Protein AF-A0A6S7KH50-F1 (afdb_monomer)

pLDDT: mean 78.13, std 21.45, range [33.09, 97.25]

InterPro domains:
  IPR008092 Small ribosomal subunit protein mS29, metazoa [PR01716] (79-91)
  IPR008092 Small ribosomal subunit protein mS29, metazoa [PR01716] (113-130)
  IPR008092 Small ribosomal subunit protein mS29, metazoa [PR01716] (136-147)
  IPR019368 Small ribosomal subunit protein mS29 [PF10236] (95-149)
  IPR019368 Small ribosomal subunit protein mS29 [PTHR12810] (28-150)
  IPR027417 P-loop containing nucleoside triphosphate hydrolase [G3DSA:3.40.50.300] (68-150)
  IPR027417 P-loop containing nucleoside triphosphate hydrolase [SSF52540] (101-148)

Mean predicted aligned error: 13.48 Å

Secondary structure (DSSP, 8-state):
-----TTHHHHHHHHHHHTTTTTS----S--HHHHTTSTT--SB-S--STTS--GGGTT-EEEEPHHHHHHHTTTS-S-HHHHHHHHHHSSEEEE--HHHHHHHHHHHH--SS--------STTS-HHHHHHHHHHHHHHTT--------

Structure (mmCIF, N/CA/C/O backbone):
data_AF-A0A6S7KH50-F1
#
_entry.id   AF-A0A6S7KH50-F1
#
loop_
_atom_site.group_PDB
_atom_site.id
_atom_site.type_symbol
_atom_site.label_atom_id
_atom_site.label_alt_id
_atom_site.label_comp_id
_atom_site.label_asym_id
_atom_site.label_entity_id
_atom_site.label_seq_id
_atom_site.pdbx_PDB_ins_code
_atom_site.Cartn_x
_atom_site.Cartn_y
_atom_site.Cartn_z
_atom_site.occupancy
_atom_site.B_iso_or_equiv
_atom_site.auth_seq_id
_atom_site.auth_comp_id
_atom_site.auth_asym_id
_atom_site.auth_atom_id
_atom_site.pdbx_PDB_model_num
ATOM 1 N N . MET A 1 1 ? 7.341 -27.630 52.816 1.00 36.09 1 MET A N 1
ATOM 2 C CA . MET A 1 1 ? 8.709 -27.136 52.539 1.00 36.09 1 MET A CA 1
ATOM 3 C C . MET A 1 1 ? 8.982 -27.287 51.042 1.00 36.09 1 MET A C 1
ATOM 5 O O . MET A 1 1 ? 9.403 -28.349 50.611 1.00 36.09 1 MET A O 1
ATOM 9 N N . VAL A 1 2 ? 8.634 -26.280 50.230 1.00 36.69 2 VAL A N 1
ATOM 10 C CA . VAL A 1 2 ? 8.729 -26.342 48.756 1.00 36.69 2 VAL A CA 1
ATOM 11 C C . VAL A 1 2 ? 9.895 -25.466 48.305 1.00 36.69 2 VAL A C 1
ATOM 13 O O . VAL A 1 2 ? 9.879 -24.252 48.492 1.00 36.69 2 VAL A O 1
ATOM 16 N N . LYS A 1 3 ? 10.936 -26.098 47.754 1.00 39.41 3 LYS A N 1
ATOM 17 C CA . LYS A 1 3 ? 12.105 -25.434 47.164 1.00 39.41 3 LYS A CA 1
ATOM 18 C C . LYS A 1 3 ? 11.707 -24.839 45.809 1.00 39.41 3 LYS A C 1
ATOM 20 O O . LYS A 1 3 ? 11.606 -25.572 44.831 1.00 39.41 3 LYS A O 1
ATOM 25 N N . PHE A 1 4 ? 11.519 -23.521 45.740 1.00 39.81 4 PHE A N 1
ATOM 26 C CA . PHE A 1 4 ? 11.445 -22.802 44.466 1.00 39.81 4 PHE A CA 1
ATOM 27 C C . PHE A 1 4 ? 12.857 -22.632 43.893 1.00 39.81 4 PHE A C 1
ATOM 29 O O . PHE A 1 4 ? 13.678 -21.839 44.350 1.00 39.81 4 PHE A O 1
ATOM 36 N N . SER A 1 5 ? 13.141 -23.463 42.901 1.00 45.06 5 SER A N 1
ATOM 37 C CA . SER A 1 5 ? 14.379 -23.586 42.146 1.00 45.06 5 SER A CA 1
ATOM 38 C C . SER A 1 5 ? 14.683 -22.353 41.284 1.00 45.06 5 SER A C 1
ATOM 40 O O . SER A 1 5 ? 13.952 -22.059 40.345 1.00 45.06 5 SER A O 1
ATOM 42 N N . GLY A 1 6 ? 15.786 -21.672 41.621 1.00 49.28 6 GLY A N 1
ATOM 43 C CA . GLY A 1 6 ? 16.829 -20.975 40.829 1.00 49.28 6 GLY A CA 1
ATOM 44 C C . GLY A 1 6 ? 16.597 -20.312 39.456 1.00 49.28 6 GLY A C 1
ATOM 45 O O . GLY A 1 6 ? 17.447 -19.523 39.040 1.00 49.28 6 GLY A O 1
ATOM 46 N N . LEU A 1 7 ? 15.515 -20.580 38.727 1.00 48.25 7 LEU A N 1
ATOM 47 C CA . LEU A 1 7 ? 15.319 -20.110 37.351 1.00 48.25 7 LEU A CA 1
ATOM 48 C C . LEU A 1 7 ? 14.686 -18.711 37.280 1.00 48.25 7 LEU A C 1
ATOM 50 O O . LEU A 1 7 ? 14.953 -17.955 36.348 1.00 48.25 7 LEU A O 1
ATOM 54 N N . VAL A 1 8 ? 13.917 -18.329 38.304 1.00 47.47 8 VAL A N 1
ATOM 55 C CA . VAL A 1 8 ? 13.276 -17.004 38.398 1.00 47.47 8 VAL A CA 1
ATOM 56 C C . VAL A 1 8 ? 14.313 -15.896 38.634 1.00 47.47 8 VAL A C 1
ATOM 58 O O . VAL A 1 8 ? 14.205 -14.805 38.076 1.00 47.47 8 VAL A O 1
ATOM 61 N N . LEU A 1 9 ? 15.395 -16.192 39.364 1.00 45.25 9 LEU A N 1
ATOM 62 C CA . LEU A 1 9 ? 16.446 -15.213 39.669 1.00 45.25 9 LEU A CA 1
ATOM 63 C C . LEU A 1 9 ? 17.347 -14.864 38.471 1.00 45.25 9 LEU A C 1
ATOM 65 O O . LEU A 1 9 ? 17.979 -13.806 38.471 1.00 45.25 9 LEU A O 1
ATOM 69 N N . ARG A 1 10 ? 17.408 -15.707 37.429 1.00 45.66 10 ARG A N 1
ATOM 70 C CA . ARG A 1 10 ? 18.219 -15.415 36.232 1.00 45.66 10 ARG A CA 1
ATOM 71 C C . ARG A 1 10 ? 17.566 -14.384 35.310 1.00 45.66 10 ARG A C 1
ATOM 73 O O . ARG A 1 10 ? 18.286 -13.598 34.699 1.00 45.66 10 ARG A O 1
ATOM 80 N N . ARG A 1 11 ? 16.229 -14.319 35.261 1.00 40.66 11 ARG A N 1
ATOM 81 C CA . ARG A 1 11 ? 15.508 -13.322 34.447 1.00 40.66 11 ARG A CA 1
ATOM 82 C C . ARG A 1 11 ? 15.570 -11.907 35.028 1.00 40.66 11 ARG A C 1
ATOM 84 O O . ARG A 1 11 ? 15.607 -10.953 34.261 1.00 40.66 11 AR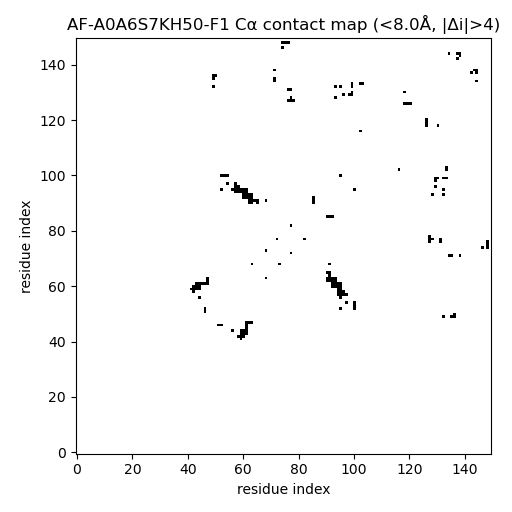G A O 1
ATOM 91 N N . PHE A 1 12 ? 15.699 -11.752 36.347 1.00 39.38 12 PHE A N 1
ATOM 92 C CA . PHE A 1 12 ? 15.797 -10.424 36.971 1.00 39.38 12 PHE A CA 1
ATOM 93 C C . PHE A 1 12 ? 17.149 -9.718 36.749 1.00 39.38 12 PHE A C 1
ATOM 95 O O . PHE A 1 12 ? 17.193 -8.491 36.664 1.00 39.38 12 PHE A O 1
ATOM 102 N N . ARG A 1 13 ? 18.259 -10.456 36.582 1.00 39.81 13 ARG A N 1
ATOM 103 C CA . ARG A 1 13 ? 19.587 -9.848 36.336 1.00 39.81 13 ARG A CA 1
ATOM 104 C C . ARG A 1 13 ? 19.781 -9.310 34.915 1.00 39.81 13 ARG A C 1
ATOM 106 O O . ARG A 1 13 ? 20.583 -8.398 34.732 1.00 39.81 13 ARG A O 1
ATOM 113 N N . GLN A 1 14 ? 19.075 -9.845 33.916 1.00 43.97 14 GLN A N 1
ATOM 114 C CA . GLN A 1 14 ? 19.178 -9.343 32.537 1.00 43.97 14 GLN A CA 1
ATOM 115 C C . GLN A 1 14 ? 18.400 -8.040 32.316 1.00 43.97 14 GLN A C 1
ATOM 117 O O . GLN A 1 14 ? 18.841 -7.210 31.527 1.00 43.97 14 GLN A O 1
ATOM 122 N N . VAL A 1 15 ? 17.320 -7.804 33.068 1.00 50.12 15 VAL A N 1
ATOM 123 C CA . VAL A 1 15 ? 16.540 -6.558 32.973 1.00 50.12 15 VAL A CA 1
ATOM 124 C C . VAL A 1 15 ? 17.329 -5.355 33.511 1.00 50.12 15 VAL A C 1
ATOM 126 O O . VAL A 1 15 ? 17.286 -4.276 32.925 1.00 50.12 15 VAL A O 1
ATOM 129 N N . GLN A 1 16 ? 18.142 -5.533 34.560 1.00 43.62 16 GLN A N 1
ATOM 130 C CA . GLN A 1 16 ? 18.919 -4.422 35.127 1.00 43.62 16 GLN A CA 1
ATOM 131 C C . GLN A 1 16 ? 20.106 -3.972 34.260 1.00 43.62 16 GLN A C 1
ATOM 133 O O . GLN A 1 16 ? 20.455 -2.794 34.279 1.00 43.62 16 GLN A O 1
ATOM 138 N N . LYS A 1 17 ? 20.700 -4.856 33.444 1.00 38.03 17 LYS A N 1
ATOM 139 C CA . LYS A 1 17 ? 21.795 -4.458 32.537 1.00 38.03 17 LYS A CA 1
ATOM 140 C C . LYS A 1 17 ? 21.317 -3.636 31.336 1.00 38.03 17 LYS A C 1
ATOM 142 O O . LYS A 1 17 ? 22.102 -2.863 30.797 1.00 38.03 17 LYS A O 1
ATOM 147 N N . PHE A 1 18 ? 20.042 -3.740 30.956 1.00 40.78 18 PHE A N 1
ATOM 148 C CA . PHE A 1 18 ? 19.481 -2.951 29.855 1.00 40.78 18 PHE A CA 1
ATOM 149 C C . PHE A 1 18 ? 19.191 -1.494 30.264 1.00 40.78 18 PHE A C 1
ATOM 151 O O . PHE A 1 18 ? 19.319 -0.580 29.455 1.00 40.78 18 PHE A O 1
ATOM 158 N N . GLN A 1 19 ? 18.902 -1.240 31.548 1.00 39.78 19 GLN A N 1
ATOM 159 C CA . GLN A 1 19 ? 18.643 0.119 32.049 1.00 39.78 19 GLN A CA 1
ATOM 160 C C . GLN A 1 19 ? 19.898 0.989 32.224 1.00 39.78 19 GLN A C 1
ATOM 162 O O . GLN A 1 19 ? 19.777 2.208 32.353 1.00 39.78 19 GLN A O 1
ATOM 167 N N . GLN A 1 20 ? 21.103 0.413 32.208 1.00 40.38 20 GLN A N 1
ATOM 168 C CA . GLN A 1 20 ? 22.330 1.177 32.460 1.00 40.38 20 GLN A CA 1
ATOM 169 C C . GLN A 1 20 ? 22.971 1.762 31.190 1.00 40.38 20 GLN A C 1
ATOM 171 O O . GLN A 1 20 ? 23.774 2.688 31.291 1.00 40.38 20 GLN A O 1
ATOM 176 N N . CYS A 1 21 ? 22.571 1.299 29.999 1.00 38.38 21 CYS A N 1
ATOM 177 C CA . CYS A 1 21 ? 23.023 1.873 28.726 1.00 38.38 21 CYS A CA 1
ATOM 178 C C . CYS A 1 21 ? 22.251 3.158 28.356 1.00 38.38 21 CYS A C 1
ATOM 180 O O . CYS A 1 21 ? 22.804 4.058 27.735 1.00 38.38 21 CYS A O 1
ATOM 182 N N . ILE A 1 22 ? 21.013 3.306 28.840 1.00 43.09 22 ILE A N 1
ATOM 183 C CA . ILE A 1 22 ? 20.141 4.455 28.531 1.00 43.09 22 ILE A CA 1
ATOM 184 C C . ILE A 1 22 ? 20.544 5.730 29.305 1.00 43.09 22 ILE A C 1
ATOM 186 O O . ILE A 1 22 ? 20.215 6.836 28.896 1.00 43.09 22 ILE A O 1
ATOM 190 N N . LYS A 1 23 ? 21.307 5.621 30.403 1.00 33.09 23 LYS A N 1
ATOM 191 C CA . LYS A 1 23 ? 21.609 6.761 31.296 1.00 33.09 23 LYS A CA 1
ATOM 192 C C . LYS A 1 23 ? 22.975 7.439 31.091 1.00 33.09 23 LYS A C 1
ATOM 194 O O . LYS A 1 23 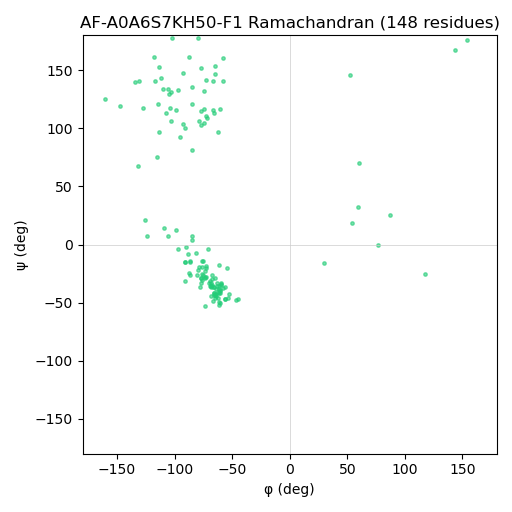? 23.385 8.200 31.962 1.00 33.09 23 LYS A O 1
ATOM 199 N N . ARG A 1 24 ? 23.713 7.181 30.001 1.00 40.25 24 ARG A N 1
ATOM 200 C CA . ARG A 1 24 ? 25.096 7.701 29.848 1.00 40.25 24 ARG A CA 1
ATOM 201 C C . ARG A 1 24 ? 25.415 8.532 28.607 1.00 40.25 24 ARG A C 1
ATOM 203 O O . ARG A 1 24 ? 26.567 8.917 28.457 1.00 40.25 24 ARG A O 1
ATOM 210 N N . GLN A 1 25 ? 24.437 8.896 27.783 1.00 46.84 25 GLN A N 1
ATOM 211 C CA . GLN A 1 25 ? 24.654 9.895 26.728 1.00 46.84 25 GLN A CA 1
ATOM 212 C C . GLN A 1 25 ? 23.550 10.955 26.728 1.00 46.84 25 GLN A C 1
ATOM 214 O O . GLN A 1 25 ? 22.744 11.053 25.815 1.00 46.84 25 GLN A O 1
ATOM 219 N N . LEU A 1 26 ? 23.529 11.757 27.791 1.00 43.22 26 LEU A N 1
ATOM 220 C CA . LEU A 1 26 ? 23.005 13.121 27.759 1.00 43.22 26 LEU A CA 1
ATOM 221 C C . LEU A 1 26 ? 24.189 14.048 28.034 1.00 43.22 26 LEU A C 1
ATOM 223 O O . LEU A 1 26 ? 24.388 14.539 29.141 1.00 43.22 26 LEU A O 1
ATOM 227 N N . SER A 1 27 ? 25.037 14.213 27.022 1.00 41.88 27 SER A N 1
ATOM 228 C CA . SER A 1 27 ? 25.971 15.331 26.959 1.00 41.88 27 SER A CA 1
ATOM 229 C C . SER A 1 27 ? 25.184 16.550 26.493 1.00 41.88 27 SER A C 1
ATOM 231 O O . SER A 1 27 ? 24.783 16.644 25.334 1.00 41.88 27 SER A O 1
ATOM 233 N N . SER A 1 28 ? 24.923 17.452 27.432 1.00 53.50 28 SER A N 1
ATOM 234 C CA . SER A 1 28 ? 24.358 18.775 27.206 1.00 53.50 28 SER A CA 1
ATOM 235 C C . SER A 1 28 ? 25.303 19.609 26.338 1.00 53.50 28 SER A C 1
ATOM 237 O O . SER A 1 28 ? 26.249 20.212 26.839 1.00 53.50 28 SER A O 1
ATOM 239 N N . ALA A 1 29 ? 25.045 19.641 25.037 1.00 43.38 29 ALA A N 1
ATOM 240 C CA . ALA A 1 29 ? 25.535 20.676 24.141 1.00 43.38 29 ALA A CA 1
ATOM 241 C C . ALA A 1 29 ? 24.479 20.878 23.047 1.00 43.38 29 ALA A C 1
ATOM 243 O O . ALA A 1 29 ? 24.121 19.939 22.340 1.00 43.38 29 ALA A O 1
ATOM 244 N N . THR A 1 30 ? 23.946 22.102 22.972 1.00 41.34 30 THR A N 1
ATOM 245 C CA . THR A 1 30 ? 22.963 22.600 21.988 1.00 41.34 30 THR A CA 1
ATOM 246 C C . THR A 1 30 ? 21.611 21.869 21.941 1.00 41.34 30 THR A C 1
ATOM 248 O O . THR A 1 30 ? 21.280 21.200 20.970 1.00 41.34 30 THR A O 1
ATOM 251 N N . ALA A 1 31 ? 20.785 22.044 22.978 1.00 48.81 31 ALA A N 1
ATOM 252 C CA . ALA A 1 31 ? 19.379 21.607 22.981 1.00 48.81 31 ALA A CA 1
ATOM 253 C C . ALA A 1 31 ? 18.419 22.590 22.271 1.00 48.81 31 ALA A C 1
ATOM 255 O O . ALA A 1 31 ? 17.249 22.275 22.072 1.00 48.81 31 ALA A O 1
ATOM 256 N N . GLU A 1 32 ? 18.895 23.772 21.873 1.00 47.59 32 GLU A N 1
ATOM 257 C CA . GLU A 1 32 ? 18.034 24.841 21.352 1.00 47.59 32 GLU A CA 1
ATOM 258 C C . GLU A 1 32 ? 17.791 24.753 19.835 1.00 47.59 32 GLU A C 1
ATOM 260 O O . GLU A 1 32 ? 16.743 25.186 19.371 1.00 47.59 32 GLU A O 1
ATOM 265 N N . SER A 1 33 ? 18.676 24.116 19.054 1.00 45.03 33 SER A N 1
ATOM 266 C CA . SER A 1 33 ? 18.554 24.082 17.583 1.00 45.03 33 SER A CA 1
ATOM 267 C C . SER A 1 33 ? 17.756 22.899 17.014 1.00 45.03 33 SER A C 1
ATOM 269 O O . SER A 1 33 ? 17.357 22.939 15.852 1.00 45.03 33 SER A O 1
ATOM 271 N N . LEU A 1 34 ? 17.484 21.846 17.799 1.00 48.12 34 LEU A N 1
ATOM 272 C CA . LEU A 1 34 ? 16.652 20.710 17.362 1.00 48.12 34 LEU A CA 1
ATOM 273 C C . LEU A 1 34 ? 15.168 20.897 17.699 1.00 48.12 34 LEU A C 1
ATOM 275 O O . LEU A 1 34 ? 14.312 20.450 16.940 1.00 48.12 34 LEU A O 1
ATOM 279 N N . ALA A 1 35 ? 14.849 21.594 18.793 1.00 44.41 35 ALA A N 1
ATOM 280 C CA . ALA A 1 35 ? 13.470 21.791 19.244 1.00 44.41 35 ALA A CA 1
ATOM 281 C C . ALA A 1 35 ? 12.622 22.616 18.253 1.00 44.41 35 ALA A C 1
ATOM 283 O O . ALA A 1 35 ? 11.422 22.383 18.130 1.00 44.41 35 ALA A O 1
ATOM 284 N N . GLN A 1 36 ? 13.243 23.519 17.488 1.00 44.75 36 GLN A N 1
ATOM 285 C CA . GLN A 1 36 ? 12.560 24.321 16.465 1.00 44.75 36 GLN A CA 1
ATOM 286 C C . GLN A 1 36 ? 12.163 23.519 15.211 1.00 44.75 36 GLN A C 1
ATOM 288 O O . GLN A 1 36 ? 11.252 23.931 14.499 1.00 44.75 36 GLN A O 1
ATOM 293 N N . ASN A 1 37 ? 12.757 22.343 14.970 1.00 48.78 37 ASN A N 1
ATOM 294 C CA . ASN A 1 37 ? 12.450 21.517 13.793 1.00 48.78 37 ASN A CA 1
ATOM 295 C C . ASN A 1 37 ? 11.251 20.571 13.991 1.00 48.78 37 ASN A C 1
ATOM 297 O O . ASN A 1 37 ? 10.725 20.037 13.019 1.00 48.78 37 ASN A O 1
ATOM 301 N N . HIS A 1 38 ? 10.790 20.362 15.229 1.00 52.81 38 HIS A N 1
ATOM 302 C CA . HIS A 1 38 ? 9.671 19.455 15.521 1.00 52.81 38 HIS A CA 1
ATOM 303 C C . HIS A 1 38 ? 8.290 20.124 15.459 1.00 52.81 38 HIS A C 1
ATOM 305 O O . HIS A 1 38 ? 7.281 19.427 15.515 1.00 52.81 38 HIS A O 1
ATOM 311 N N . ALA A 1 39 ? 8.220 21.451 15.317 1.00 49.56 39 ALA A N 1
ATOM 312 C CA . ALA A 1 39 ? 6.953 22.185 15.308 1.00 49.56 39 ALA A CA 1
ATOM 313 C C . ALA A 1 39 ? 6.150 22.038 13.997 1.00 49.56 39 ALA A C 1
ATOM 315 O O . ALA A 1 39 ? 4.963 22.342 13.989 1.00 49.56 39 ALA A O 1
ATOM 316 N N . ASN A 1 40 ? 6.764 21.535 12.916 1.00 55.09 40 ASN A N 1
ATOM 317 C CA . ASN A 1 40 ? 6.156 21.453 11.579 1.00 55.09 40 ASN A CA 1
ATOM 318 C C . ASN A 1 40 ? 6.166 20.039 10.965 1.00 55.09 40 ASN A C 1
ATOM 320 O O . ASN A 1 40 ? 6.076 19.905 9.747 1.00 55.09 40 ASN A O 1
ATOM 324 N N . LEU A 1 41 ? 6.288 18.968 11.760 1.00 59.50 41 LEU A N 1
ATOM 325 C CA . LEU A 1 41 ? 6.204 17.611 11.208 1.00 59.50 41 LEU A CA 1
ATOM 326 C C . LEU A 1 41 ? 4.731 17.179 11.102 1.00 59.50 41 LEU A C 1
ATOM 328 O O . LEU A 1 41 ? 4.200 16.497 11.980 1.00 59.50 41 LEU A O 1
ATOM 332 N N . SER A 1 42 ? 4.042 17.604 10.042 1.00 72.12 42 SER A N 1
ATOM 333 C CA . SER A 1 42 ? 2.715 17.073 9.726 1.00 72.12 42 SER A CA 1
ATOM 334 C C . SER A 1 42 ? 2.841 15.594 9.360 1.00 72.12 42 SER A C 1
ATOM 336 O O . SER A 1 42 ? 3.431 15.237 8.346 1.00 72.12 42 SER A O 1
ATOM 338 N N . VAL A 1 43 ? 2.293 14.715 10.202 1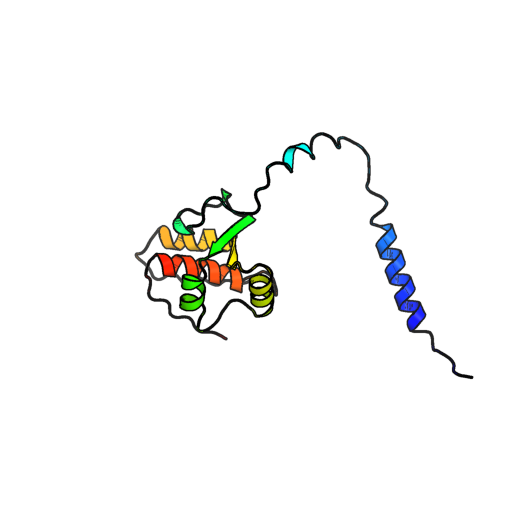.00 85.00 43 VAL A N 1
ATOM 339 C CA . VAL A 1 43 ? 2.292 13.260 9.957 1.00 85.00 43 VAL A CA 1
ATOM 340 C C . VAL A 1 43 ? 1.370 12.902 8.787 1.00 85.00 43 VAL A C 1
ATOM 342 O O . VAL A 1 43 ? 1.637 11.949 8.057 1.00 85.00 43 VAL A O 1
ATOM 345 N N . LYS A 1 44 ? 0.291 13.672 8.596 1.00 89.25 44 LYS A N 1
ATOM 346 C CA . LYS A 1 44 ? -0.618 13.533 7.456 1.00 89.25 44 LYS A CA 1
ATOM 347 C C . LYS A 1 44 ? -0.080 14.308 6.252 1.00 89.25 44 LYS A C 1
ATOM 349 O O . LYS A 1 44 ? 0.342 15.453 6.393 1.00 89.25 44 LYS A O 1
ATOM 354 N N . CYS A 1 45 ? -0.140 13.678 5.088 1.00 89.38 45 CYS A N 1
ATOM 355 C CA . CYS A 1 45 ? 0.187 14.277 3.806 1.00 89.38 45 CYS A CA 1
ATOM 356 C C . CYS A 1 45 ? -0.916 15.261 3.397 1.00 89.38 45 CYS A C 1
ATOM 358 O O . CYS A 1 45 ? -2.103 14.990 3.606 1.00 89.38 45 CYS A O 1
ATOM 360 N N . SER A 1 46 ? -0.544 16.388 2.791 1.00 88.12 46 SER A N 1
ATOM 361 C CA . SER A 1 46 ? -1.513 17.279 2.138 1.00 88.12 46 SER A CA 1
ATOM 362 C C . SER A 1 46 ? -2.119 16.628 0.890 1.00 88.12 46 SER A C 1
ATOM 364 O O . SER A 1 46 ? -3.294 16.833 0.593 1.00 88.12 46 SER A O 1
ATOM 366 N N . GLU A 1 47 ? -1.334 15.802 0.194 1.00 89.25 47 GLU A N 1
ATOM 367 C CA . GLU A 1 47 ? -1.710 15.125 -1.046 1.00 89.25 47 GLU A CA 1
ATOM 368 C C . GLU A 1 47 ? -2.329 13.748 -0.766 1.00 89.25 47 GLU A C 1
ATOM 370 O O . GLU A 1 47 ? -1.643 12.747 -0.536 1.00 89.25 47 GLU A O 1
ATOM 375 N N . GLN A 1 48 ? -3.660 13.684 -0.821 1.00 90.75 48 GLN A N 1
ATOM 376 C CA . GLN A 1 48 ? -4.407 12.437 -0.618 1.00 90.75 48 GLN A CA 1
ATOM 377 C C . GLN A 1 48 ? -4.423 11.535 -1.864 1.00 90.75 48 GLN A C 1
ATOM 379 O O . GLN A 1 48 ? -4.617 10.325 -1.752 1.00 90.75 48 GLN A O 1
ATOM 384 N N . ASN A 1 49 ? -4.196 12.103 -3.054 1.00 91.75 49 ASN A N 1
ATOM 385 C CA . ASN A 1 49 ? -4.195 11.349 -4.304 1.00 91.75 49 ASN A CA 1
ATOM 386 C C . ASN A 1 49 ? -2.809 10.710 -4.556 1.00 91.75 49 ASN A C 1
ATOM 388 O O . ASN A 1 49 ? -1.831 11.451 -4.691 1.00 91.75 49 ASN A O 1
ATOM 392 N N . PRO A 1 50 ? -2.691 9.369 -4.682 1.00 92.19 50 PRO A N 1
ATOM 393 C CA . PRO A 1 50 ? -1.425 8.691 -4.973 1.00 92.19 50 PRO A CA 1
ATOM 394 C C . PRO A 1 50 ? -0.788 9.078 -6.311 1.00 92.19 50 PRO A C 1
ATOM 396 O O . PRO A 1 50 ? 0.409 8.861 -6.504 1.00 92.19 50 PRO A O 1
ATOM 399 N N . GLU A 1 51 ? -1.537 9.671 -7.238 1.00 92.25 51 GLU A N 1
ATOM 400 C CA . GLU A 1 51 ? -0.985 10.148 -8.504 1.00 92.25 51 GLU A CA 1
ATOM 401 C C . GLU A 1 51 ? 0.005 11.311 -8.323 1.00 92.25 51 GLU A C 1
ATOM 403 O O . GLU A 1 51 ? 1.046 11.333 -8.984 1.00 92.25 51 GLU A O 1
ATOM 408 N N . ASN A 1 52 ? -0.256 12.203 -7.366 1.00 92.44 52 ASN A N 1
ATOM 409 C CA . ASN A 1 52 ? 0.553 13.403 -7.115 1.00 92.44 52 ASN A CA 1
ATOM 410 C C . ASN A 1 52 ? 1.688 13.164 -6.103 1.00 92.44 52 ASN A C 1
ATOM 412 O O . ASN A 1 52 ? 2.493 14.054 -5.812 1.00 92.44 52 ASN A O 1
ATOM 416 N N . GLN A 1 53 ? 1.778 11.955 -5.548 1.00 92.56 53 GLN A N 1
ATOM 417 C CA . GLN A 1 53 ? 2.762 11.627 -4.527 1.00 92.56 53 GLN A CA 1
ATOM 418 C C . GLN A 1 53 ? 4.151 11.420 -5.145 1.00 92.56 53 GLN A C 1
ATOM 420 O O . GLN A 1 53 ? 4.397 10.471 -5.884 1.00 92.56 53 GLN A O 1
ATOM 425 N N . SER A 1 54 ? 5.081 12.308 -4.791 1.00 91.56 54 SER A N 1
ATOM 426 C CA . SER A 1 54 ? 6.513 12.194 -5.092 1.00 91.56 54 SER A CA 1
ATOM 427 C C . SER A 1 54 ? 7.347 11.726 -3.890 1.00 91.56 54 SER A C 1
ATOM 429 O O . SER A 1 54 ? 6.852 11.588 -2.769 1.00 91.56 54 SER A O 1
ATOM 431 N N . SER A 1 55 ? 8.655 11.556 -4.106 1.00 91.44 55 SER A N 1
ATOM 432 C CA . SER A 1 55 ? 9.653 11.234 -3.073 1.00 91.44 55 SER A CA 1
ATOM 433 C C . SER A 1 55 ? 9.695 12.201 -1.881 1.00 91.44 55 SER A C 1
ATOM 435 O O . SER A 1 55 ? 10.169 11.803 -0.815 1.00 91.44 55 SER A O 1
ATOM 437 N N . ARG A 1 56 ? 9.175 13.429 -2.026 1.00 91.75 56 ARG A N 1
ATOM 438 C CA . ARG A 1 56 ? 9.105 14.436 -0.951 1.00 91.75 56 ARG A CA 1
ATOM 439 C C . ARG A 1 56 ? 8.146 14.044 0.170 1.00 91.75 56 ARG A C 1
ATOM 441 O O . ARG A 1 56 ? 8.461 14.284 1.324 1.00 91.75 56 ARG A O 1
ATOM 448 N N . HIS A 1 57 ? 7.047 13.376 -0.170 1.00 91.81 57 HIS A N 1
ATOM 449 C CA . HIS A 1 57 ? 6.025 12.945 0.790 1.00 91.81 57 HIS A CA 1
ATOM 450 C C . HIS A 1 57 ? 6.372 11.601 1.454 1.00 91.81 57 HIS A C 1
ATOM 452 O O . HIS A 1 57 ? 5.582 11.031 2.202 1.00 91.81 57 HIS A O 1
ATOM 458 N N . SER A 1 58 ? 7.548 11.035 1.156 1.00 92.38 58 SER A N 1
ATOM 459 C CA . SER A 1 58 ? 7.998 9.777 1.752 1.00 92.38 58 SER A CA 1
ATOM 460 C C . SER A 1 58 ? 8.110 9.925 3.267 1.00 92.38 58 SER A C 1
ATOM 462 O O . SER A 1 58 ? 9.001 10.617 3.749 1.00 92.38 58 SER A O 1
ATOM 464 N N . GLY A 1 59 ? 7.316 9.170 4.020 1.00 92.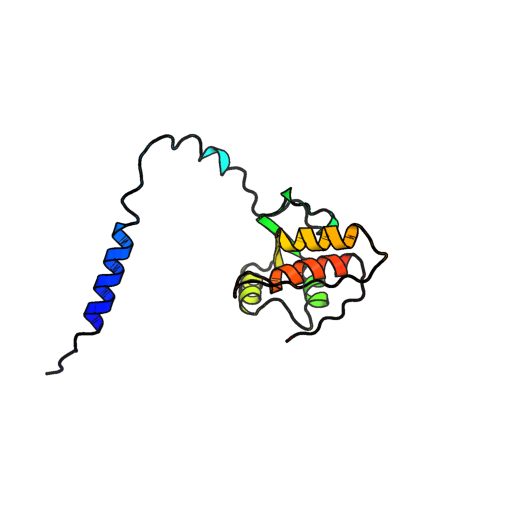38 59 GLY A N 1
ATOM 465 C CA . GLY A 1 59 ? 7.263 9.308 5.477 1.00 92.38 59 GLY A CA 1
ATOM 466 C C . GLY A 1 59 ? 5.895 9.729 5.994 1.00 92.38 59 GLY A C 1
ATOM 467 O O . GLY A 1 59 ? 5.560 9.414 7.133 1.00 92.38 59 GLY A O 1
ATOM 468 N N . GLU A 1 60 ? 5.118 10.398 5.152 1.00 94.31 60 GLU A N 1
ATOM 469 C CA . GLU A 1 60 ? 3.803 10.929 5.491 1.00 94.31 60 GLU A CA 1
ATOM 470 C C . GLU A 1 60 ? 2.710 9.880 5.268 1.00 94.31 60 GLU A C 1
ATOM 472 O O . GLU A 1 60 ? 2.900 8.887 4.559 1.00 94.31 60 GLU A O 1
ATOM 477 N N . TYR A 1 61 ? 1.552 10.104 5.881 1.00 94.88 61 TYR A N 1
ATOM 478 C CA . TYR A 1 61 ? 0.384 9.237 5.779 1.00 94.88 61 TYR A CA 1
ATOM 479 C C . TYR A 1 61 ? -0.717 9.915 4.979 1.00 94.88 61 TYR A C 1
ATOM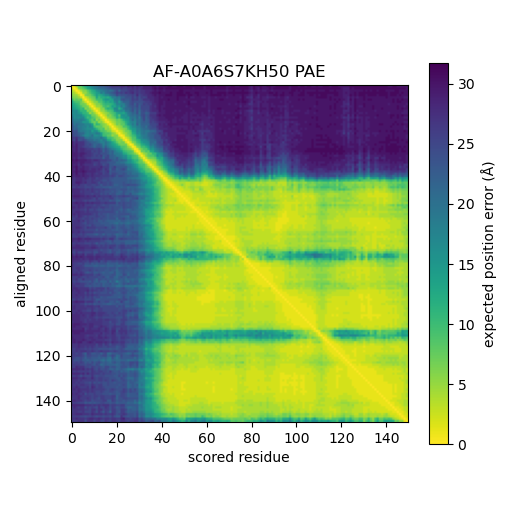 481 O O . TYR A 1 61 ? -1.063 11.063 5.249 1.00 94.88 61 TYR A O 1
ATOM 489 N N . TYR A 1 62 ? -1.313 9.188 4.045 1.00 95.69 62 TYR A N 1
ATOM 490 C CA . TYR A 1 62 ? -2.534 9.616 3.373 1.00 95.69 62 TYR A CA 1
ATOM 491 C C . TYR A 1 62 ? -3.687 8.682 3.748 1.00 95.69 62 TYR A C 1
ATOM 493 O O . TYR A 1 62 ? -3.479 7.517 4.105 1.00 95.69 62 TYR A O 1
ATOM 501 N N . THR A 1 63 ? -4.898 9.216 3.696 1.00 95.12 63 THR A N 1
ATOM 502 C CA . THR A 1 63 ? -6.130 8.550 4.100 1.00 95.12 63 THR A CA 1
ATOM 503 C C . THR A 1 63 ? -6.894 8.091 2.864 1.00 95.12 63 THR A C 1
ATOM 505 O O . THR A 1 63 ? -7.117 8.863 1.933 1.00 95.12 63 THR A O 1
ATOM 508 N N . ILE A 1 64 ? -7.327 6.832 2.865 1.00 94.38 64 ILE A N 1
ATOM 509 C CA . ILE A 1 64 ? -8.175 6.267 1.813 1.00 94.38 64 ILE A CA 1
ATOM 510 C C . ILE A 1 64 ? -9.644 6.325 2.264 1.00 94.38 64 ILE A C 1
ATOM 512 O O . ILE A 1 64 ? -9.945 5.916 3.391 1.00 94.38 64 ILE A O 1
ATOM 516 N N . PRO A 1 65 ? -10.577 6.788 1.410 1.00 93.44 65 PRO A N 1
ATOM 517 C CA . PRO A 1 65 ? -12.007 6.746 1.701 1.00 93.44 65 PRO A CA 1
ATOM 518 C C . PRO A 1 65 ? -12.506 5.320 1.970 1.00 93.44 65 PRO A C 1
ATOM 520 O O . PRO A 1 65 ? -12.129 4.374 1.278 1.00 93.44 65 PRO A O 1
ATOM 523 N N . LYS A 1 66 ? -13.411 5.159 2.944 1.00 91.31 66 LYS A N 1
ATOM 524 C CA . LYS A 1 66 ? -13.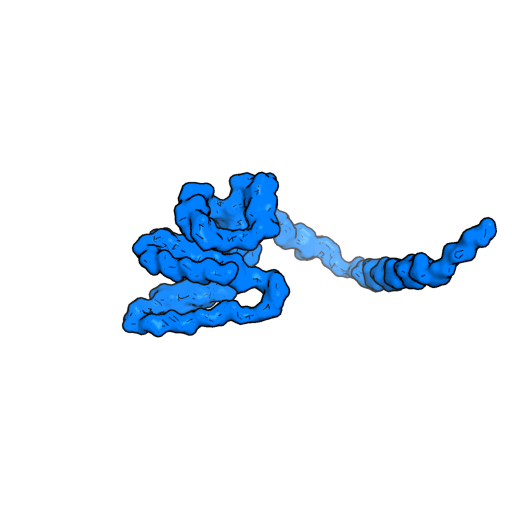927 3.840 3.362 1.00 91.31 66 LYS A CA 1
ATOM 525 C C . LYS A 1 66 ? -14.627 3.072 2.231 1.00 91.31 66 LYS A C 1
ATOM 527 O O . LYS A 1 66 ? -14.534 1.850 2.187 1.00 91.31 66 LYS A O 1
ATOM 532 N N . GLU A 1 67 ? -15.284 3.780 1.315 1.00 91.75 67 GLU A N 1
ATOM 533 C CA . GLU A 1 67 ? -15.966 3.206 0.142 1.00 91.75 67 GLU A CA 1
ATOM 534 C C . GLU A 1 67 ? -14.980 2.557 -0.840 1.00 91.75 67 GLU A C 1
ATOM 536 O O . GLU A 1 67 ? -15.196 1.451 -1.339 1.00 91.75 67 GLU A O 1
ATOM 541 N N . THR A 1 68 ? -13.844 3.220 -1.067 1.00 91.56 68 THR A N 1
ATOM 542 C CA . THR A 1 68 ? -12.754 2.685 -1.885 1.00 91.56 68 THR A CA 1
ATOM 543 C C . THR A 1 68 ? -12.137 1.461 -1.223 1.00 91.56 68 THR A C 1
ATOM 545 O O . THR A 1 68 ? -11.878 0.461 -1.888 1.00 91.56 68 THR A O 1
ATOM 548 N N . VAL A 1 69 ? -11.937 1.512 0.098 1.00 90.88 69 VAL A N 1
ATOM 549 C CA . VAL A 1 69 ? -11.370 0.399 0.872 1.00 90.88 69 VAL A CA 1
ATOM 550 C C . VAL A 1 69 ? -12.254 -0.840 0.775 1.00 90.88 69 VAL A C 1
ATOM 552 O O . VAL A 1 69 ? -11.743 -1.912 0.468 1.00 90.88 69 VAL A O 1
ATOM 555 N N . SER A 1 70 ? -13.564 -0.718 1.008 1.00 88.56 70 SER A N 1
ATOM 556 C CA . SER A 1 70 ? -14.468 -1.875 0.980 1.00 88.56 70 SER A CA 1
ATOM 557 C C . SER A 1 70 ? -14.508 -2.549 -0.391 1.00 88.56 70 SER A C 1
ATOM 559 O O . SER A 1 70 ? -14.573 -3.773 -0.464 1.00 88.56 70 SER A O 1
ATOM 561 N N . THR A 1 71 ? -14.413 -1.766 -1.464 1.00 90.81 71 THR A N 1
ATOM 562 C CA . THR A 1 71 ? -14.410 -2.272 -2.840 1.00 90.81 71 THR A CA 1
ATOM 563 C C . THR A 1 71 ? -13.079 -2.948 -3.177 1.00 90.81 71 THR A C 1
ATOM 565 O O . THR A 1 71 ? -13.057 -4.115 -3.575 1.00 90.81 71 THR A O 1
ATOM 568 N N . LEU A 1 72 ? -11.964 -2.245 -2.956 1.00 89.06 72 LEU A N 1
ATOM 569 C CA . LEU A 1 72 ? -10.617 -2.676 -3.340 1.00 89.06 72 LEU A CA 1
ATOM 570 C C . LEU A 1 72 ? -10.111 -3.877 -2.530 1.00 89.06 72 LEU A C 1
ATOM 572 O O . LEU A 1 72 ? -9.411 -4.737 -3.060 1.00 89.06 72 LEU A O 1
ATOM 576 N N . PHE A 1 73 ? -10.460 -3.925 -1.245 1.00 86.94 73 PHE A N 1
ATOM 577 C CA . PHE A 1 73 ? -9.922 -4.874 -0.268 1.00 86.94 73 PHE A CA 1
ATOM 578 C C . PHE A 1 73 ? -10.942 -5.935 0.181 1.00 86.94 73 PHE A C 1
ATOM 580 O O . PHE A 1 73 ? -10.718 -6.659 1.150 1.00 86.94 73 PHE A O 1
ATOM 587 N N . SER A 1 74 ? -12.055 -6.071 -0.545 1.00 83.31 74 SER A N 1
ATOM 588 C CA . SER A 1 74 ? -13.122 -7.055 -0.286 1.00 83.31 74 SER A CA 1
ATOM 589 C C . SER A 1 74 ? -12.630 -8.508 -0.258 1.00 83.31 74 SER A C 1
ATOM 591 O O . SER A 1 74 ? -13.102 -9.313 0.544 1.00 83.31 74 SER A O 1
ATOM 593 N N . HIS A 1 75 ? -11.667 -8.844 -1.119 1.00 77.25 75 HIS A N 1
ATOM 594 C CA . HIS A 1 75 ? -11.163 -10.207 -1.310 1.00 77.25 75 HIS A CA 1
ATOM 595 C C . HIS A 1 75 ? -9.774 -10.449 -0.692 1.00 77.25 75 HIS A C 1
ATOM 597 O O . HIS A 1 75 ? -9.195 -11.518 -0.885 1.00 77.25 75 HIS A O 1
ATOM 603 N N . GLY A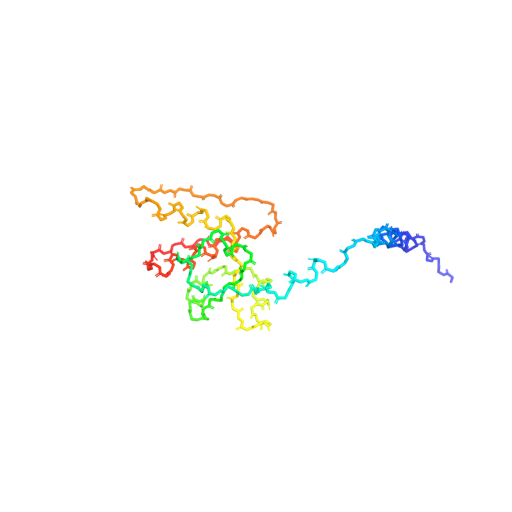 1 76 ? -9.233 -9.486 0.062 1.00 74.44 76 GLY A N 1
ATOM 604 C CA . GLY A 1 76 ? -7.970 -9.630 0.788 1.00 74.44 76 GLY A CA 1
ATOM 605 C C . GLY A 1 76 ? -7.117 -8.361 0.817 1.00 74.44 76 GLY A C 1
ATOM 606 O O . GLY A 1 76 ? -7.353 -7.428 0.061 1.00 74.44 76 GLY A O 1
ATOM 607 N N . LEU A 1 77 ? -6.096 -8.385 1.691 1.00 75.88 77 LEU A N 1
ATOM 608 C CA . LEU A 1 77 ? -5.279 -7.253 2.175 1.00 75.88 77 LEU A CA 1
ATOM 609 C C . LEU A 1 77 ? -6.101 -6.085 2.728 1.00 75.88 77 LEU A C 1
ATOM 611 O O . LEU A 1 77 ? -7.145 -5.790 2.193 1.00 75.88 77 LEU A O 1
ATOM 615 N N . PRO A 1 78 ? -5.647 -5.345 3.750 1.00 81.38 78 PRO A N 1
ATOM 616 C CA . PRO A 1 78 ? -4.418 -5.481 4.542 1.00 81.38 78 PRO A CA 1
ATOM 617 C C . PRO A 1 78 ? -4.496 -6.565 5.642 1.00 81.38 78 PRO A C 1
ATOM 619 O O . PRO A 1 78 ? -5.498 -7.255 5.802 1.00 81.38 78 PRO A O 1
ATOM 622 N N . LYS A 1 79 ? -3.391 -6.771 6.379 1.00 85.38 79 LYS A N 1
ATOM 623 C CA . LYS A 1 79 ? -3.274 -7.798 7.439 1.00 85.38 79 LYS A CA 1
ATOM 624 C C . LYS A 1 79 ? -4.227 -7.527 8.620 1.00 85.38 79 LYS A C 1
ATOM 626 O O . LYS A 1 79 ? -4.444 -6.358 8.926 1.00 85.38 79 LYS A O 1
ATOM 631 N N . PRO A 1 80 ? -4.658 -8.559 9.380 1.00 85.25 80 PRO A N 1
ATOM 632 C CA . PRO A 1 80 ? -5.554 -8.385 10.531 1.00 85.25 80 PRO A CA 1
ATOM 633 C C . PRO A 1 80 ? -5.071 -7.357 11.560 1.00 85.25 80 PRO A C 1
ATOM 635 O O . PRO A 1 80 ? -5.840 -6.501 11.967 1.00 85.25 80 PRO A O 1
ATOM 638 N N . ALA A 1 81 ? -3.774 -7.361 11.892 1.00 88.50 81 ALA A N 1
ATOM 639 C CA . ALA A 1 81 ? -3.207 -6.400 12.842 1.00 88.50 81 ALA A CA 1
ATOM 640 C C . ALA A 1 81 ? -3.383 -4.936 12.395 1.00 88.50 81 ALA A C 1
ATOM 642 O O . ALA A 1 81 ? -3.585 -4.058 13.220 1.00 88.50 81 ALA A O 1
ATOM 643 N N . TYR A 1 82 ? -3.341 -4.676 11.085 1.00 91.25 82 TYR A N 1
ATOM 644 C CA . TYR A 1 82 ? -3.599 -3.341 10.552 1.00 91.25 82 TYR A CA 1
ATOM 645 C C . TYR A 1 82 ? -5.099 -3.020 10.548 1.00 91.25 82 TYR A C 1
ATOM 647 O O . TYR A 1 82 ? -5.485 -1.884 10.781 1.00 91.25 82 TYR A O 1
ATOM 655 N N . LEU A 1 83 ? -5.970 -4.010 10.336 1.00 90.38 83 LEU A N 1
ATOM 656 C CA . LEU A 1 83 ? -7.417 -3.801 10.454 1.00 90.38 83 LEU A CA 1
ATOM 657 C C . LEU A 1 83 ? -7.826 -3.413 11.884 1.00 90.38 83 LEU A C 1
ATOM 659 O O . LEU A 1 83 ? -8.738 -2.605 12.048 1.00 90.38 83 LEU A O 1
ATOM 663 N N . ASP A 1 84 ? -7.130 -3.915 12.906 1.00 92.31 84 ASP A N 1
ATOM 664 C CA . ASP A 1 84 ? -7.322 -3.474 14.294 1.00 92.31 84 ASP A CA 1
ATOM 665 C C . ASP A 1 84 ? -6.931 -1.993 14.485 1.00 92.31 84 ASP A C 1
ATOM 667 O O . ASP A 1 84 ? -7.631 -1.244 15.172 1.00 92.31 84 ASP A O 1
ATOM 671 N N . GLU A 1 85 ? -5.862 -1.532 13.826 1.00 92.25 85 GLU A N 1
ATOM 672 C CA . GLU A 1 85 ? -5.475 -0.111 13.804 1.00 92.25 85 GLU A CA 1
ATOM 673 C C . GLU A 1 85 ? -6.539 0.740 13.098 1.00 92.25 85 GLU A C 1
ATOM 675 O O . GLU A 1 85 ? -6.987 1.748 13.639 1.00 92.25 85 GLU A O 1
ATOM 680 N N . VAL A 1 86 ? -7.029 0.298 11.938 1.00 92.25 86 VAL A N 1
ATOM 681 C CA . VAL A 1 86 ? -8.106 0.990 11.209 1.00 92.25 86 VAL A CA 1
ATOM 682 C C . VAL A 1 86 ? -9.378 1.059 12.049 1.00 92.25 86 VAL A C 1
ATOM 684 O O . VAL A 1 86 ? -10.049 2.085 12.066 1.00 92.25 86 VAL A O 1
ATOM 687 N N . LYS A 1 87 ? -9.704 -0.001 12.793 1.00 92.75 87 LYS A N 1
ATOM 688 C CA . LYS A 1 87 ? -10.874 -0.029 13.678 1.00 92.75 87 LYS A CA 1
ATOM 689 C C . LYS A 1 87 ? -10.749 0.948 14.846 1.00 92.75 87 LYS A C 1
ATOM 691 O O . LYS A 1 87 ? -11.753 1.508 15.273 1.00 92.75 87 LYS A O 1
ATOM 696 N N . THR A 1 88 ? -9.547 1.125 15.389 1.00 95.31 88 THR A N 1
ATOM 697 C CA . THR A 1 88 ? -9.323 2.050 16.511 1.00 95.31 88 THR A CA 1
ATOM 698 C C . THR A 1 88 ? -9.261 3.505 16.060 1.00 95.31 88 THR A C 1
ATOM 700 O O . THR A 1 88 ? -9.760 4.372 16.773 1.00 95.31 88 THR A O 1
ATOM 703 N N . LEU A 1 89 ? -8.688 3.774 14.884 1.00 91.94 89 LEU A N 1
ATOM 704 C CA . LEU A 1 89 ? -8.573 5.121 14.319 1.00 91.94 89 LEU A CA 1
ATOM 705 C C . LEU A 1 89 ? -9.800 5.551 13.504 1.00 91.94 89 LEU A C 1
ATOM 707 O O . LEU A 1 89 ? -9.934 6.731 13.204 1.00 91.94 89 LEU A O 1
ATOM 711 N N . ASP A 1 90 ? -10.663 4.605 13.128 1.00 92.44 90 ASP A N 1
ATOM 712 C CA . ASP A 1 90 ? -11.788 4.777 12.198 1.00 92.44 90 ASP A CA 1
ATOM 713 C C . ASP A 1 90 ? -11.386 5.374 10.827 1.00 92.44 90 ASP A C 1
ATOM 715 O O . ASP A 1 90 ? -12.211 5.854 10.048 1.00 92.44 90 ASP A O 1
ATOM 719 N N . GLU A 1 91 ? -10.095 5.303 10.505 1.00 92.00 91 GLU A N 1
ATOM 720 C CA . GLU A 1 91 ? -9.474 5.850 9.305 1.00 92.00 91 GLU A CA 1
ATOM 721 C C . GLU A 1 91 ? -8.532 4.813 8.690 1.00 92.00 91 GLU A C 1
ATOM 723 O O . GLU A 1 91 ? -7.770 4.139 9.388 1.00 92.00 91 GLU A O 1
ATOM 728 N N . PHE A 1 92 ? -8.535 4.721 7.360 1.00 93.56 92 PHE A N 1
ATOM 729 C CA . PHE A 1 92 ? -7.609 3.867 6.628 1.00 93.56 92 PHE A CA 1
ATOM 730 C C . PHE A 1 92 ? -6.398 4.682 6.171 1.00 93.56 92 PHE A C 1
ATOM 732 O O . PHE A 1 92 ? -6.421 5.316 5.118 1.00 93.56 92 PHE A O 1
ATOM 739 N N . ASN A 1 93 ? -5.344 4.688 6.986 1.00 94.19 93 ASN A N 1
ATOM 740 C CA . ASN A 1 93 ? -4.153 5.506 6.759 1.00 94.19 93 ASN A CA 1
ATOM 741 C C . ASN A 1 93 ? -2.986 4.664 6.223 1.00 94.19 93 ASN A C 1
ATOM 743 O O . ASN A 1 93 ? -2.493 3.767 6.913 1.00 94.19 93 ASN A O 1
ATOM 747 N N . ILE A 1 94 ? -2.509 4.956 5.011 1.00 94.69 94 ILE A N 1
ATOM 748 C CA . ILE A 1 94 ? -1.325 4.315 4.424 1.00 94.69 94 ILE A CA 1
ATOM 749 C C . ILE A 1 94 ? -0.143 5.289 4.453 1.00 94.69 94 ILE A C 1
ATOM 751 O O . ILE A 1 94 ? -0.250 6.438 4.035 1.00 94.69 94 ILE A O 1
ATOM 755 N N . MET A 1 95 ? 1.018 4.798 4.890 1.00 95.25 95 MET A N 1
ATOM 756 C CA . MET A 1 95 ? 2.282 5.524 4.785 1.00 95.25 95 MET A CA 1
ATOM 757 C C . MET A 1 95 ? 2.796 5.524 3.342 1.00 95.25 95 MET A C 1
ATOM 759 O O . MET A 1 95 ? 2.923 4.466 2.719 1.00 95.25 95 MET A O 1
ATOM 763 N N . ILE A 1 96 ? 3.198 6.688 2.848 1.00 95.62 96 ILE A N 1
ATOM 764 C CA . ILE A 1 96 ? 3.871 6.847 1.562 1.00 95.62 96 ILE A CA 1
ATOM 765 C C . ILE A 1 96 ? 5.307 6.346 1.704 1.00 95.62 96 ILE A C 1
ATOM 767 O O . ILE A 1 96 ? 6.115 6.883 2.469 1.00 95.62 96 ILE A O 1
ATOM 771 N N . ARG A 1 97 ? 5.647 5.294 0.956 1.00 95.38 97 ARG A N 1
ATOM 772 C CA . ARG A 1 97 ? 6.958 4.637 1.038 1.00 95.38 97 ARG A CA 1
ATOM 773 C C . ARG A 1 97 ? 7.717 4.753 -0.276 1.00 95.38 97 ARG A C 1
ATOM 775 O O . ARG A 1 97 ? 7.162 4.517 -1.343 1.00 95.38 97 ARG A O 1
ATOM 782 N N . LYS A 1 98 ? 9.031 4.979 -0.179 1.00 95.62 98 LYS A N 1
ATOM 783 C CA . LYS A 1 98 ? 9.967 4.985 -1.320 1.00 95.62 98 LYS A CA 1
ATOM 784 C C . LYS A 1 98 ? 9.789 3.816 -2.312 1.00 95.62 98 LYS A C 1
ATOM 786 O O . LYS A 1 98 ? 9.734 4.098 -3.504 1.00 95.62 98 LYS A O 1
ATOM 791 N N . PRO A 1 99 ? 9.666 2.535 -1.888 1.00 96.44 99 PRO A N 1
ATOM 792 C CA . PRO A 1 99 ? 9.470 1.432 -2.834 1.00 96.44 99 PRO A CA 1
ATOM 793 C C . PRO A 1 99 ? 8.164 1.526 -3.632 1.00 96.44 99 PRO A C 1
ATOM 795 O O . PRO A 1 99 ? 8.164 1.168 -4.802 1.00 96.44 99 PRO A O 1
ATOM 798 N N . ALA A 1 100 ? 7.072 2.023 -3.035 1.00 96.44 100 ALA A N 1
ATOM 799 C CA . ALA A 1 100 ? 5.816 2.206 -3.763 1.00 96.44 100 ALA A CA 1
ATOM 800 C C . ALA A 1 100 ? 5.978 3.295 -4.827 1.00 96.44 100 ALA A C 1
ATOM 802 O O . ALA A 1 100 ? 5.681 3.051 -5.990 1.00 96.44 100 ALA A O 1
ATOM 803 N N . ILE A 1 101 ? 6.542 4.448 -4.449 1.00 95.81 101 ILE A N 1
ATOM 804 C CA . ILE A 1 101 ? 6.788 5.566 -5.372 1.00 95.81 101 ILE A CA 1
ATOM 805 C C . ILE A 1 101 ? 7.647 5.119 -6.559 1.00 95.81 101 ILE A C 1
ATOM 807 O O . ILE A 1 101 ? 7.276 5.368 -7.695 1.00 95.81 101 ILE A O 1
ATOM 811 N N . SER A 1 102 ? 8.746 4.399 -6.318 1.00 94.94 102 SER A N 1
ATOM 812 C CA . SER A 1 102 ? 9.634 3.939 -7.395 1.00 94.94 102 SER A CA 1
ATOM 813 C C . SER A 1 102 ? 8.934 3.006 -8.393 1.00 94.94 102 SER A C 1
ATOM 815 O O . SER A 1 102 ? 9.167 3.104 -9.601 1.00 94.94 102 SER A O 1
ATOM 817 N N . ILE A 1 103 ? 8.051 2.121 -7.912 1.00 95.38 103 ILE A N 1
ATOM 818 C CA . ILE A 1 103 ? 7.248 1.252 -8.782 1.00 95.38 103 ILE A CA 1
ATOM 819 C C . ILE A 1 103 ? 6.222 2.083 -9.562 1.00 95.38 103 ILE A C 1
ATOM 821 O O . ILE A 1 103 ? 6.093 1.894 -10.767 1.00 95.38 103 ILE A O 1
ATOM 825 N N . LEU A 1 104 ? 5.540 3.029 -8.911 1.00 94.44 104 LEU A N 1
ATOM 826 C CA . LEU A 1 104 ? 4.558 3.906 -9.556 1.00 94.44 104 LEU A CA 1
ATOM 827 C C . LEU A 1 104 ? 5.191 4.811 -10.621 1.00 94.44 104 LEU A C 1
ATOM 829 O O . LEU A 1 104 ? 4.659 4.919 -11.718 1.00 94.44 104 LEU A O 1
ATOM 833 N N . GLU A 1 105 ? 6.341 5.421 -10.335 1.00 94.00 105 GLU A N 1
ATOM 834 C CA . GLU A 1 105 ? 7.115 6.209 -11.304 1.00 94.00 105 GLU A CA 1
ATOM 835 C C . GLU A 1 105 ? 7.546 5.356 -12.498 1.00 94.00 105 GLU A C 1
ATOM 837 O O . GLU A 1 105 ? 7.468 5.808 -13.639 1.00 94.00 105 GLU A O 1
ATOM 842 N N . SER A 1 106 ? 7.951 4.107 -12.245 1.00 92.69 106 SER A N 1
ATOM 843 C CA . SER A 1 106 ? 8.260 3.165 -13.319 1.00 92.69 106 SER A CA 1
ATOM 844 C C . SER A 1 106 ? 7.019 2.916 -14.169 1.00 92.69 106 SER A C 1
ATOM 846 O O . SER A 1 106 ? 7.078 3.100 -15.376 1.00 92.69 106 SER A O 1
ATOM 848 N N . ILE A 1 107 ? 5.885 2.563 -13.554 1.00 91.94 107 ILE A N 1
ATOM 849 C CA . ILE A 1 107 ? 4.614 2.325 -14.254 1.00 91.94 107 ILE A CA 1
ATOM 850 C C . ILE A 1 107 ? 4.221 3.528 -15.127 1.00 91.94 107 ILE A C 1
ATOM 852 O O . ILE A 1 107 ? 3.918 3.328 -16.297 1.00 91.94 107 ILE A O 1
ATOM 856 N N . LYS A 1 108 ? 4.319 4.754 -14.598 1.00 90.31 108 LYS A N 1
ATOM 857 C CA . LYS A 1 108 ? 3.964 5.998 -15.304 1.00 90.31 108 LYS A CA 1
ATOM 858 C C . LYS A 1 108 ? 4.880 6.347 -16.480 1.00 90.31 108 LYS A C 1
ATOM 860 O O . LYS A 1 108 ? 4.447 7.041 -17.390 1.00 90.31 108 LYS A O 1
ATOM 865 N N . SER A 1 109 ? 6.155 5.956 -16.446 1.00 89.81 109 SER A N 1
ATOM 866 C CA . SER A 1 109 ? 7.134 6.452 -17.424 1.00 89.81 109 SER A CA 1
ATOM 867 C C . SER A 1 109 ? 7.011 5.816 -18.805 1.00 89.81 109 SER A C 1
ATOM 869 O O . SER A 1 109 ? 7.427 6.428 -19.785 1.00 89.81 109 SER A O 1
ATOM 871 N N . ASP A 1 110 ? 6.467 4.601 -18.898 1.00 82.50 110 ASP A N 1
ATOM 872 C CA . ASP A 1 110 ? 6.264 3.939 -20.185 1.00 82.50 110 ASP A CA 1
ATOM 873 C C . ASP A 1 110 ? 5.218 2.819 -20.061 1.00 82.50 110 ASP A C 1
ATOM 875 O O . ASP A 1 110 ? 5.324 1.928 -19.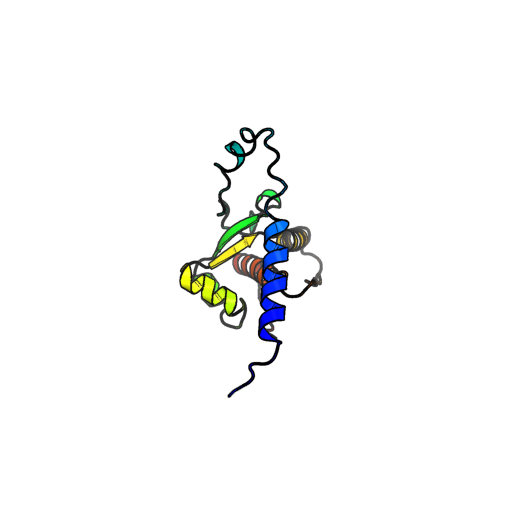217 1.00 82.50 110 ASP A O 1
ATOM 879 N N . GLU A 1 111 ? 4.191 2.903 -20.903 1.00 79.00 111 GLU A N 1
ATOM 880 C CA . GLU A 1 111 ? 3.024 2.013 -20.919 1.00 79.00 111 GLU A CA 1
ATOM 881 C C . GLU A 1 111 ? 3.155 0.890 -21.962 1.00 79.00 111 GLU A C 1
ATOM 883 O O . GLU A 1 111 ? 2.300 0.011 -22.057 1.00 79.00 111 GLU A O 1
ATOM 888 N N . SER A 1 112 ? 4.230 0.889 -22.755 1.00 76.50 112 SER A N 1
ATOM 889 C CA . SER A 1 112 ? 4.325 0.085 -23.980 1.00 76.50 112 SER A CA 1
ATOM 890 C C . SER A 1 112 ? 4.644 -1.392 -23.721 1.00 76.50 112 SER A C 1
ATOM 892 O O . SER A 1 112 ? 4.425 -2.233 -24.594 1.00 76.50 112 SER A O 1
ATOM 894 N N . ALA A 1 113 ? 5.188 -1.730 -22.546 1.00 80.81 113 ALA A N 1
ATOM 895 C CA . ALA A 1 113 ? 5.647 -3.079 -22.217 1.00 80.81 113 ALA A CA 1
ATOM 896 C C . ALA A 1 113 ? 5.131 -3.574 -20.858 1.00 80.81 113 ALA A C 1
ATOM 898 O O . ALA A 1 113 ? 5.138 -2.860 -19.856 1.00 80.81 113 ALA A O 1
ATOM 899 N N . VAL A 1 114 ? 4.766 -4.860 -20.798 1.00 85.81 114 VAL A N 1
ATOM 900 C CA . VAL A 1 114 ? 4.346 -5.522 -19.554 1.00 85.81 114 VAL A CA 1
ATOM 901 C C . VAL A 1 114 ? 5.554 -5.724 -18.637 1.00 85.81 114 VAL A C 1
ATOM 903 O O . VAL A 1 114 ? 6.416 -6.569 -18.896 1.00 85.81 114 VAL A O 1
ATOM 906 N N . ARG A 1 115 ? 5.612 -4.970 -17.535 1.00 89.62 115 ARG A N 1
ATOM 907 C CA . ARG A 1 115 ? 6.689 -5.071 -16.536 1.00 89.62 115 ARG A CA 1
ATOM 908 C C . ARG A 1 115 ? 6.331 -6.028 -15.407 1.00 89.62 115 ARG A C 1
ATOM 910 O O . ARG A 1 115 ? 5.177 -6.153 -15.010 1.00 89.62 115 ARG A O 1
ATOM 917 N N . LYS A 1 116 ? 7.352 -6.691 -14.864 1.00 93.69 116 LYS A N 1
ATOM 918 C CA . LYS A 1 116 ? 7.228 -7.621 -13.737 1.00 93.69 116 LYS A CA 1
ATOM 919 C C . LYS A 1 116 ? 7.969 -7.042 -12.540 1.00 93.69 116 LYS A C 1
ATOM 921 O O . LYS A 1 116 ? 9.174 -6.821 -12.617 1.00 93.69 116 LYS A O 1
ATOM 926 N N . PHE A 1 117 ? 7.254 -6.825 -11.443 1.00 94.75 117 PHE A N 1
ATOM 927 C CA . PHE A 1 117 ? 7.819 -6.315 -10.195 1.00 94.75 117 PHE A CA 1
ATOM 928 C C . PHE A 1 117 ? 7.776 -7.394 -9.115 1.00 94.75 117 PHE A C 1
ATOM 930 O O . PHE A 1 117 ? 6.820 -8.162 -9.030 1.00 94.75 117 PHE A O 1
ATOM 937 N N . VAL A 1 118 ? 8.805 -7.433 -8.267 1.00 95.62 118 VAL A N 1
ATOM 938 C CA . VAL A 1 118 ? 8.868 -8.324 -7.102 1.00 95.62 118 VAL A CA 1
ATOM 939 C C . VAL A 1 118 ? 9.175 -7.483 -5.868 1.00 95.62 118 VAL A C 1
ATOM 941 O O . VAL A 1 118 ? 10.233 -6.866 -5.779 1.00 95.62 118 VAL A O 1
ATOM 944 N N . ILE A 1 119 ? 8.255 -7.468 -4.900 1.00 95.50 119 ILE A N 1
ATOM 945 C CA . ILE A 1 119 ? 8.442 -6.778 -3.617 1.00 95.50 119 ILE A CA 1
ATOM 946 C C . ILE A 1 119 ? 9.020 -7.780 -2.613 1.00 95.50 119 ILE A C 1
ATOM 948 O O . ILE A 1 119 ? 8.300 -8.628 -2.085 1.00 95.50 119 ILE A O 1
ATOM 952 N N . TYR A 1 120 ? 10.318 -7.680 -2.331 1.00 96.38 120 TYR A N 1
ATOM 953 C CA . TYR A 1 120 ? 11.029 -8.573 -1.411 1.00 96.38 120 TYR A CA 1
ATOM 954 C C . TYR A 1 120 ? 11.612 -7.820 -0.208 1.00 96.38 120 TYR A C 1
ATOM 956 O O . TYR A 1 120 ? 11.740 -6.597 -0.203 1.00 96.38 120 TYR A O 1
ATOM 964 N N . GLY A 1 121 ? 11.937 -8.561 0.852 1.00 96.38 121 GLY A N 1
ATOM 965 C CA . GLY A 1 121 ? 12.519 -8.017 2.078 1.00 96.38 121 GLY A CA 1
ATOM 966 C C . GLY A 1 121 ? 12.223 -8.885 3.296 1.00 96.38 121 GLY A C 1
ATOM 967 O O . GLY A 1 121 ? 11.468 -9.855 3.205 1.00 96.38 121 GLY A O 1
ATOM 968 N N . GLN A 1 122 ? 12.792 -8.507 4.440 1.00 97.25 122 GLN A N 1
ATOM 969 C CA . GLN A 1 122 ? 12.591 -9.190 5.722 1.00 97.25 122 GLN A CA 1
ATOM 970 C C . GLN A 1 122 ? 11.112 -9.237 6.139 1.00 97.25 122 GLN A C 1
ATOM 972 O O . GLN A 1 122 ? 10.265 -8.473 5.654 1.00 97.25 122 GLN A O 1
ATOM 977 N N . ASP A 1 123 ? 10.776 -10.142 7.048 1.00 93.00 123 ASP A N 1
ATOM 978 C CA . ASP A 1 123 ? 9.422 -10.231 7.582 1.00 93.00 123 ASP A CA 1
ATOM 979 C C . ASP A 1 123 ? 9.070 -9.004 8.416 1.00 93.00 123 ASP A C 1
ATOM 981 O O . ASP A 1 123 ? 9.901 -8.422 9.102 1.00 93.00 123 ASP A O 1
ATOM 985 N N . GLY A 1 124 ? 7.826 -8.546 8.274 1.00 90.62 124 GLY A N 1
ATOM 986 C CA . GLY A 1 124 ? 7.372 -7.311 8.912 1.00 90.62 124 GLY A CA 1
ATOM 987 C C . GLY A 1 124 ? 7.838 -6.014 8.239 1.00 90.62 124 GLY A C 1
ATOM 988 O O . GLY A 1 124 ? 7.404 -4.950 8.661 1.00 90.62 124 GLY A O 1
ATOM 989 N N . CYS A 1 125 ? 8.615 -6.043 7.145 1.00 93.75 125 CYS A N 1
ATOM 990 C CA . CYS A 1 125 ? 9.069 -4.799 6.501 1.00 93.75 125 CYS A CA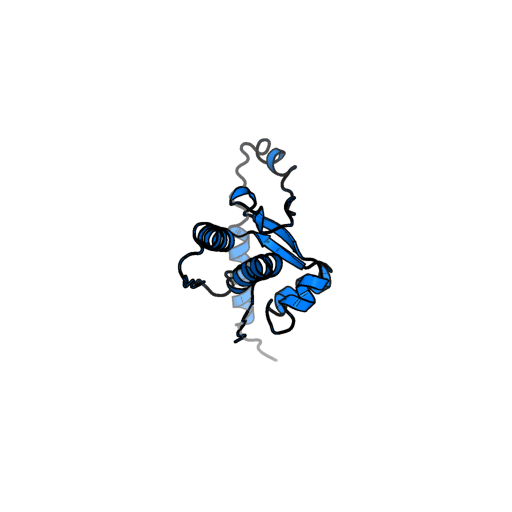 1
ATOM 991 C C . CYS A 1 125 ? 7.960 -4.008 5.773 1.00 93.75 125 CYS A C 1
ATOM 993 O O . CYS A 1 125 ? 8.221 -2.914 5.280 1.00 93.75 125 CYS A O 1
ATOM 995 N N . GLY A 1 126 ? 6.726 -4.525 5.714 1.00 93.06 126 GLY A N 1
ATOM 996 C CA . GLY A 1 126 ? 5.556 -3.852 5.136 1.00 93.06 126 GLY A CA 1
ATOM 997 C C . GLY A 1 126 ? 5.350 -4.045 3.630 1.00 93.06 126 GLY A C 1
ATOM 998 O O . GLY A 1 126 ? 4.679 -3.224 3.016 1.00 93.06 126 GLY A O 1
ATOM 999 N N . LYS A 1 127 ? 5.860 -5.143 3.052 1.00 94.25 127 LYS A N 1
ATOM 1000 C CA . LYS A 1 127 ? 5.648 -5.545 1.640 1.00 94.25 127 LYS A CA 1
ATOM 1001 C C . LYS A 1 127 ? 4.178 -5.447 1.217 1.00 94.25 127 LYS A C 1
ATOM 1003 O O . LYS A 1 127 ? 3.847 -4.835 0.212 1.00 94.25 127 LYS A O 1
ATOM 1008 N N . THR A 1 128 ? 3.303 -5.998 2.055 1.00 93.12 128 THR A N 1
ATOM 1009 C CA . THR A 1 128 ? 1.848 -5.954 1.903 1.00 93.12 128 THR A CA 1
ATOM 1010 C C . THR A 1 128 ? 1.303 -4.530 1.803 1.00 93.12 128 THR A C 1
ATOM 1012 O O . THR A 1 128 ? 0.529 -4.248 0.903 1.00 93.12 128 THR A O 1
ATOM 1015 N N . MET A 1 129 ? 1.739 -3.624 2.684 1.00 94.12 129 MET A N 1
ATOM 1016 C CA . MET A 1 129 ? 1.275 -2.231 2.677 1.00 94.12 129 MET A CA 1
ATOM 1017 C C . MET A 1 129 ? 1.780 -1.473 1.449 1.00 94.12 129 MET A C 1
ATOM 1019 O O . MET A 1 129 ? 1.055 -0.662 0.884 1.00 94.12 129 MET A O 1
ATOM 1023 N N . THR A 1 130 ? 3.006 -1.764 1.003 1.00 95.44 130 THR A N 1
ATOM 1024 C CA . THR A 1 130 ? 3.537 -1.239 -0.263 1.00 95.44 130 THR A CA 1
ATOM 1025 C C . THR A 1 130 ? 2.691 -1.699 -1.450 1.00 95.44 130 THR A C 1
ATOM 1027 O O . THR A 1 130 ? 2.384 -0.885 -2.314 1.00 95.44 130 THR A O 1
ATOM 1030 N N . LEU A 1 131 ? 2.262 -2.965 -1.475 1.00 94.25 131 LEU A N 1
ATOM 1031 C CA . LEU A 1 131 ? 1.358 -3.467 -2.511 1.00 94.25 131 LEU A CA 1
ATOM 1032 C C . LEU A 1 131 ? -0.025 -2.801 -2.435 1.00 94.25 131 LEU A C 1
ATOM 1034 O O . LEU A 1 131 ? -0.533 -2.374 -3.464 1.00 94.25 131 LEU A O 1
ATOM 1038 N N . SER A 1 132 ? -0.603 -2.643 -1.239 1.00 93.62 132 SER A N 1
ATOM 1039 C CA . SER A 1 132 ? -1.883 -1.942 -1.042 1.00 93.62 132 SER A CA 1
ATOM 1040 C C . SER A 1 132 ? -1.853 -0.497 -1.551 1.00 93.62 132 SER A C 1
ATOM 1042 O O . SER A 1 132 ? -2.829 -0.044 -2.140 1.00 93.62 132 SER A O 1
ATOM 1044 N N . HIS A 1 133 ? -0.732 0.214 -1.380 1.00 95.12 133 HIS A N 1
ATOM 1045 C CA . HIS A 1 133 ? -0.546 1.560 -1.939 1.00 95.12 133 HIS A CA 1
ATOM 1046 C C . HIS A 1 133 ? -0.608 1.547 -3.472 1.00 95.12 133 HIS A C 1
ATOM 1048 O O . HIS A 1 133 ? -1.320 2.351 -4.067 1.00 95.12 133 HIS A O 1
ATOM 1054 N N . ILE A 1 134 ? 0.088 0.604 -4.110 1.00 95.12 134 ILE A N 1
ATOM 1055 C CA . ILE A 1 134 ? 0.084 0.463 -5.573 1.00 95.12 134 ILE A CA 1
ATOM 1056 C C . ILE A 1 134 ? -1.317 0.090 -6.077 1.00 95.12 134 ILE A C 1
ATOM 1058 O O . ILE A 1 134 ? -1.793 0.676 -7.042 1.00 95.12 134 ILE A O 1
ATOM 1062 N N . LEU A 1 135 ? -2.006 -0.830 -5.396 1.00 94.00 135 LEU A N 1
ATOM 1063 C CA . LEU A 1 135 ? -3.374 -1.227 -5.740 1.00 94.00 135 LEU A CA 1
ATOM 1064 C C . LEU A 1 135 ? -4.350 -0.050 -5.671 1.00 94.00 135 LEU A C 1
ATOM 1066 O O . LEU A 1 135 ? -5.178 0.100 -6.564 1.00 94.00 135 LEU A O 1
ATOM 1070 N N . HIS A 1 136 ? -4.227 0.804 -4.652 1.00 94.50 136 HIS A N 1
ATOM 1071 C CA . HIS A 1 136 ? -5.052 2.004 -4.537 1.00 94.50 136 HIS A CA 1
ATOM 1072 C C . HIS A 1 136 ? -4.820 2.973 -5.702 1.00 94.50 136 HIS A C 1
ATOM 1074 O O . HIS A 1 136 ? -5.782 3.502 -6.252 1.00 94.50 136 HIS A O 1
ATOM 1080 N N . TYR A 1 137 ? -3.567 3.155 -6.131 1.00 95.12 137 TYR A N 1
ATOM 1081 C CA . TYR A 1 137 ? -3.270 3.928 -7.338 1.00 95.12 137 TYR A CA 1
ATOM 1082 C C . TYR A 1 137 ? -3.927 3.316 -8.583 1.00 95.12 137 TYR A C 1
ATOM 1084 O O . TYR A 1 137 ? -4.632 4.024 -9.294 1.00 95.12 137 TYR A O 1
ATOM 1092 N N . CYS A 1 138 ? -3.759 2.011 -8.819 1.00 93.69 138 CYS A N 1
ATOM 1093 C CA . CYS A 1 138 ? -4.357 1.338 -9.977 1.00 93.69 138 CYS A CA 1
ATOM 1094 C C . CYS A 1 138 ? -5.891 1.434 -9.983 1.00 93.69 138 CYS A C 1
ATOM 1096 O O . CYS A 1 138 ? -6.492 1.564 -11.045 1.00 93.69 138 CYS A O 1
ATOM 1098 N N . TYR A 1 139 ? -6.520 1.399 -8.806 1.00 93.88 139 TYR A N 1
ATOM 1099 C CA . TYR A 1 139 ? -7.967 1.549 -8.670 1.00 93.88 139 TYR A CA 1
ATOM 1100 C C . TYR A 1 139 ? -8.443 2.937 -9.108 1.00 93.88 139 TYR A C 1
ATOM 1102 O O . TYR A 1 139 ? -9.423 3.042 -9.837 1.00 93.88 139 TYR A O 1
ATOM 1110 N N . LEU A 1 140 ? -7.732 3.999 -8.711 1.00 94.06 140 LEU A N 1
ATOM 1111 C CA . LEU A 1 140 ? -8.069 5.370 -9.111 1.00 94.06 140 LEU A CA 1
ATOM 1112 C C . LEU A 1 140 ? -7.867 5.633 -10.606 1.00 94.06 140 LEU A C 1
ATOM 1114 O O . LEU A 1 140 ? -8.528 6.503 -11.156 1.00 94.06 140 LEU A O 1
ATOM 1118 N N . GLN A 1 141 ? -6.973 4.885 -11.252 1.00 93.06 141 GLN A N 1
ATOM 1119 C CA . GLN A 1 141 ? -6.765 4.940 -12.701 1.00 93.06 141 GLN A CA 1
ATOM 1120 C C . GLN A 1 141 ? -7.741 4.034 -13.477 1.00 93.06 141 GLN A C 1
ATOM 1122 O O . GLN A 1 141 ? -7.574 3.856 -14.679 1.00 93.06 141 GLN A O 1
ATOM 1127 N N . GLU A 1 142 ? -8.729 3.431 -12.802 1.00 93.88 142 GLU A N 1
ATOM 1128 C CA . GLU A 1 142 ? -9.735 2.532 -13.390 1.00 93.88 142 GLU A CA 1
ATOM 1129 C C . GLU A 1 142 ? -9.142 1.280 -14.070 1.00 93.88 142 GLU A C 1
ATOM 1131 O O . GLU A 1 142 ? -9.674 0.753 -15.049 1.00 93.88 142 GLU A O 1
ATOM 1136 N N . TRP A 1 143 ? -8.023 0.762 -13.552 1.00 92.94 143 TRP A N 1
ATOM 1137 C CA . TRP A 1 143 ? -7.395 -0.441 -14.103 1.00 92.94 143 TRP A CA 1
ATOM 1138 C C . TRP A 1 143 ? -8.131 -1.720 -13.695 1.00 92.94 143 TRP A C 1
ATOM 1140 O O . TRP A 1 143 ? -8.695 -1.830 -12.606 1.00 92.94 143 TRP A O 1
ATOM 1150 N N . LEU A 1 144 ? -8.040 -2.752 -14.540 1.00 92.56 144 LEU A N 1
ATOM 1151 C CA . LEU A 1 144 ? -8.490 -4.096 -14.183 1.00 92.56 144 LEU A CA 1
ATOM 1152 C C . LEU A 1 144 ? -7.511 -4.728 -13.181 1.00 92.56 144 LEU A C 1
ATOM 1154 O O . LEU A 1 144 ? -6.385 -5.086 -13.530 1.00 92.56 144 LEU A O 1
ATOM 1158 N N . ILE A 1 145 ? -7.956 -4.898 -11.937 1.00 91.25 145 ILE A N 1
ATOM 1159 C CA . ILE A 1 145 ? -7.146 -5.468 -10.855 1.00 91.25 145 ILE A CA 1
ATOM 1160 C C . ILE A 1 145 ? -7.484 -6.950 -10.681 1.00 91.25 145 ILE A C 1
ATOM 1162 O O . ILE A 1 145 ? -8.582 -7.304 -10.260 1.00 91.25 145 ILE A O 1
ATOM 1166 N N . LEU A 1 146 ? -6.507 -7.822 -10.943 1.00 90.75 146 LEU A N 1
ATOM 1167 C CA . LEU A 1 146 ? -6.555 -9.230 -10.553 1.00 90.75 146 LEU A CA 1
ATOM 1168 C C . LEU A 1 146 ? -5.663 -9.440 -9.328 1.00 90.75 146 LEU A C 1
ATOM 1170 O O . LEU A 1 146 ? -4.436 -9.443 -9.434 1.00 90.75 146 LEU A O 1
ATOM 1174 N N . PHE A 1 147 ? -6.283 -9.625 -8.166 1.00 86.62 147 PHE A N 1
ATOM 1175 C CA . PHE A 1 147 ? -5.578 -9.907 -6.921 1.00 86.62 147 PHE A CA 1
ATOM 1176 C C . PHE A 1 147 ? -5.721 -11.384 -6.538 1.00 86.62 147 PHE A C 1
ATOM 1178 O O . PHE A 1 147 ? -6.826 -11.920 -6.500 1.00 86.62 147 PHE A O 1
ATOM 1185 N N . LEU A 1 148 ? -4.595 -12.036 -6.246 1.00 85.56 148 LEU A N 1
ATOM 1186 C CA . LEU A 1 148 ? -4.537 -13.427 -5.800 1.00 85.56 148 LEU A CA 1
ATOM 1187 C C . LEU A 1 148 ? -4.030 -13.459 -4.349 1.00 85.56 148 LEU A C 1
ATOM 1189 O O . LEU A 1 148 ? -2.816 -13.372 -4.138 1.00 85.56 148 LEU A O 1
ATOM 1193 N N . PRO A 1 149 ? -4.926 -13.527 -3.346 1.00 76.88 149 PRO A N 1
ATOM 1194 C CA . PRO A 1 149 ? -4.516 -13.690 -1.956 1.00 76.88 149 PRO A CA 1
ATOM 1195 C C . PRO A 1 149 ? -3.832 -15.048 -1.742 1.00 76.88 149 PRO A C 1
ATOM 1197 O O . PRO A 1 149 ? -4.189 -16.040 -2.378 1.00 76.88 149 PRO A O 1
ATOM 1200 N N . SER A 1 150 ? -2.853 -15.073 -0.833 1.00 66.50 150 SER A N 1
ATOM 1201 C CA . SER A 1 150 ? -2.197 -16.289 -0.330 1.00 66.50 150 SER A CA 1
ATOM 1202 C C . SER A 1 150 ? -2.889 -16.838 0.907 1.00 66.50 150 SER A C 1
ATOM 1204 O O . SER A 1 150 ? -3.171 -15.988 1.787 1.00 66.50 150 SER A O 1
#

Radius of gyration: 22.64 Å; Cα contacts (8 Å, |Δi|>4): 99; chains: 1; bounding box: 42×52×76 Å

Sequence (150 aa):
MVKFSGLVLRRFRQVQKFQQCIKRQLSSATAESLAQNHANLSVKCSEQNPENQSSRHSGEYYTIPKETVSTLFSHGLPKPAYLDEVKTLDEFNIMIRKPAISILESIKSDESAVRKFVIYGQDGCGKTMTLSHILHYCYLQEWLILFLPS

Foldseek 3Di:
DDDPDDPVVVVVVVVVVVVVVVPPPPPDDDPPVVVVVPPPPAQADPDQALVPDDPVQQRHKHWDDPVLCCVLAVPHDDDPVVVVVCVVVVTDIAGDHPVLNVVVCVCVPDVPDDDDDDQDDDPPPCSRSSVVSNSSNCVVVVHDDDDDDD

Solvent-accessible surface area (backbone atoms only — not comparable to full-atom values): 9840 Å² total; per-residue (Å²): 140,83,84,83,72,78,65,71,65,59,61,60,60,59,60,58,63,61,62,62,68,76,75,71,79,82,76,92,71,77,78,72,76,61,64,71,65,65,80,73,69,64,58,59,44,91,65,59,53,66,85,80,57,53,82,84,50,48,75,20,26,28,62,54,59,67,71,57,47,55,66,74,32,66,84,51,63,80,57,69,77,55,52,55,51,28,66,74,67,75,46,48,70,47,69,39,45,65,73,37,45,56,51,51,54,52,56,72,73,53,83,90,63,96,79,87,85,82,85,80,78,66,90,87,73,46,60,66,58,39,48,52,54,50,50,54,41,41,54,75,70,71,51,92,81,86,84,82,76,131

Organism: Paramuricea clavata (NCBI:txid317549)

Nearest PDB structures (foldseek):
  8any-assembly1_AX  TM=9.260E-01  e=9.664E-08  Homo sapiens
  7nql-assembly1_Ag  TM=9.230E-01  e=1.337E-07  Sus scrofa
  7pnv-assembly1_X  TM=9.335E-01  e=5.573E-07  Mus musculus